Protein AF-A0A9Q3E9G9-F1 (afdb_monomer_lite)

Organism: NCBI:txid1389203

Sequence (154 aa):
MDWHIHKHHWWQRSQIHVSTMEKYSPTFGTKLSFSTAYHLQTDGLAERMINTLVDMVRRLCAYGLELKDCDGFTHDWGVFLLELELAYKTSIHASTNQTPAILEKGWNPKLTQDSLRKDLVEIHPTAASFKGMLDKAKKHAVRCMEDSFSYAKE

Secondary structure (DSSP, 8-state):
--TTSTTTTS----HHHHHHHHHHGGGGTPPP-PPPTT-HHHHHHHHHHHHHHHHHHHHHHHHHHH-B-TT--B--HHHHHHHHHHHHHHSPPTTTSS-HHHHHHSSPPPPHHHHS-TT-----HHHHHHHHHHHHHHHHHHHHHHHHHHHTT-

Radius of gyration: 20.49 Å; chains: 1; bounding box: 44×40×59 Å

Foldseek 3Di:
DDPPPPPLPPPPDDPVNVVVCVVCCVVVVHDDDDDDSPCCPVCVVVVVVVVVLVLLLVLVLVVLVVDQDPVRDRDDSVVCVVVSVLCQQQDQDPVPSHGVCCVPPVDRDQDVVNVPDPPDDCPDPVVVVVVVVVVVVVVSSVVSVVVVVVVVVD

Structure (mmCIF, N/CA/C/O backbone):
data_AF-A0A9Q3E9G9-F1
#
_entry.id   AF-A0A9Q3E9G9-F1
#
loop_
_atom_site.group_PDB
_atom_site.id
_atom_site.type_symbol
_atom_site.label_atom_id
_atom_site.label_alt_id
_atom_site.label_comp_id
_atom_site.label_asym_id
_atom_site.label_entity_id
_atom_site.label_seq_id
_atom_site.pdbx_PDB_ins_code
_atom_site.Cartn_x
_atom_site.Cartn_y
_atom_site.Cartn_z
_atom_site.occupancy
_atom_site.B_iso_or_equiv
_atom_site.auth_seq_id
_atom_site.auth_comp_id
_atom_site.auth_asym_id
_atom_site.auth_atom_id
_atom_site.pdbx_PDB_model_num
ATOM 1 N N . MET A 1 1 ? 12.851 -19.052 18.070 1.00 33.97 1 MET A N 1
ATOM 2 C CA . MET A 1 1 ? 12.809 -17.663 18.573 1.00 33.97 1 MET A CA 1
ATOM 3 C C . MET A 1 1 ? 11.450 -17.108 18.206 1.00 33.97 1 MET A C 1
ATOM 5 O O . MET A 1 1 ? 11.203 -16.829 17.040 1.00 33.97 1 MET A O 1
ATOM 9 N N . ASP A 1 2 ? 10.551 -17.125 19.186 1.00 27.50 2 ASP A N 1
ATOM 10 C CA . ASP A 1 2 ? 9.117 -16.875 19.043 1.00 27.50 2 ASP A CA 1
ATOM 11 C C . ASP A 1 2 ? 8.808 -15.432 18.639 1.00 27.50 2 ASP A C 1
ATOM 13 O O . ASP A 1 2 ? 8.954 -14.497 19.424 1.00 27.50 2 ASP A O 1
ATOM 17 N N . TRP A 1 3 ? 8.303 -15.267 17.418 1.00 36.16 3 TRP A N 1
ATOM 18 C CA . TRP A 1 3 ? 7.786 -14.003 16.882 1.00 36.16 3 TRP A CA 1
ATOM 19 C C . TRP A 1 3 ? 6.385 -13.635 17.407 1.00 36.16 3 TRP A C 1
ATOM 21 O O . TRP A 1 3 ? 5.832 -12.599 17.035 1.00 36.16 3 TRP A O 1
ATOM 31 N N . HIS A 1 4 ? 5.798 -14.453 18.285 1.00 35.09 4 HIS A N 1
ATOM 32 C CA . HIS A 1 4 ? 4.409 -14.300 18.724 1.00 35.09 4 HIS A CA 1
ATOM 33 C C . HIS A 1 4 ? 4.208 -13.393 19.950 1.00 35.09 4 HIS A C 1
ATOM 35 O O . HIS A 1 4 ? 3.094 -12.930 20.170 1.00 35.09 4 HIS A O 1
ATOM 41 N N . ILE A 1 5 ? 5.254 -13.057 20.715 1.00 37.66 5 ILE A N 1
ATOM 42 C CA . ILE A 1 5 ? 5.087 -12.358 22.009 1.00 37.66 5 ILE A CA 1
ATOM 43 C C . ILE A 1 5 ? 5.142 -10.818 21.882 1.00 37.66 5 ILE A C 1
ATOM 45 O O . ILE A 1 5 ? 4.582 -10.100 22.709 1.00 37.66 5 ILE A O 1
ATOM 49 N N . HIS A 1 6 ? 5.718 -10.263 20.810 1.00 33.16 6 HIS A N 1
ATOM 50 C CA . HIS A 1 6 ? 5.989 -8.816 20.726 1.00 33.16 6 HIS A CA 1
ATOM 51 C C . HIS A 1 6 ? 4.875 -7.927 20.142 1.00 33.16 6 HIS A C 1
ATOM 53 O O . HIS A 1 6 ? 5.042 -6.707 20.104 1.00 33.16 6 HIS A O 1
ATOM 59 N N . LYS A 1 7 ? 3.723 -8.470 19.723 1.00 40.66 7 LYS A N 1
ATOM 60 C CA . LYS A 1 7 ? 2.627 -7.649 19.158 1.00 40.66 7 LYS A CA 1
ATOM 61 C C . LYS A 1 7 ? 1.709 -6.997 20.204 1.00 40.66 7 LYS A C 1
ATOM 63 O O . LYS A 1 7 ? 0.963 -6.086 19.859 1.00 40.66 7 LYS A O 1
ATOM 68 N N . HIS A 1 8 ? 1.784 -7.398 21.474 1.00 36.88 8 HIS A N 1
ATOM 69 C CA . HIS A 1 8 ? 0.797 -7.003 22.491 1.00 36.88 8 HIS A CA 1
ATOM 70 C C . HIS A 1 8 ? 0.943 -5.576 23.051 1.00 36.88 8 HIS A C 1
ATOM 72 O O . HIS A 1 8 ? 0.022 -5.096 23.704 1.00 36.88 8 HIS A O 1
ATOM 78 N N . HIS A 1 9 ? 2.045 -4.870 22.779 1.00 34.00 9 HIS A N 1
ATOM 79 C CA . HIS A 1 9 ? 2.316 -3.555 23.383 1.00 34.00 9 HIS A CA 1
ATOM 80 C C . HIS A 1 9 ? 2.103 -2.345 22.457 1.00 34.00 9 HIS A C 1
ATOM 82 O O . HIS A 1 9 ? 2.147 -1.210 22.923 1.00 34.00 9 HIS A O 1
ATOM 88 N N . TRP A 1 10 ? 1.857 -2.560 21.162 1.00 37.66 10 TRP A N 1
ATOM 89 C CA . TRP A 1 10 ? 1.850 -1.481 20.160 1.00 37.66 10 TRP A CA 1
ATOM 90 C C . TRP A 1 10 ? 0.485 -0.800 19.967 1.00 37.66 10 TRP A C 1
ATOM 92 O O . TRP A 1 10 ? 0.402 0.208 19.272 1.00 37.66 10 TRP A O 1
ATOM 102 N N . TRP A 1 11 ? -0.574 -1.309 20.606 1.00 47.41 11 TRP A N 1
ATOM 103 C CA . TRP A 1 11 ? -1.961 -0.886 20.356 1.00 47.41 11 TRP A CA 1
ATOM 104 C C . TRP A 1 11 ? -2.657 -0.203 21.541 1.00 47.41 11 TRP A C 1
ATOM 106 O O . TRP A 1 11 ? -3.839 0.128 21.452 1.00 47.41 11 TRP A O 1
ATOM 116 N N . GLN A 1 12 ? -1.960 0.059 22.652 1.00 51.81 12 GLN A N 1
ATOM 117 C CA . GLN A 1 12 ? -2.538 0.881 23.719 1.00 51.81 12 GLN A CA 1
ATOM 118 C C . GLN A 1 12 ? -2.465 2.361 23.334 1.00 51.81 12 GLN A C 1
ATOM 120 O O . GLN A 1 12 ? -1.448 3.036 23.486 1.00 51.81 12 GLN A O 1
ATOM 125 N N . ARG A 1 13 ? -3.584 2.862 22.804 1.00 63.31 13 ARG A N 1
ATOM 126 C CA . ARG A 1 13 ? -3.796 4.275 22.482 1.00 63.31 13 ARG A CA 1
ATOM 127 C C . ARG A 1 13 ? -3.597 5.108 23.759 1.00 63.31 13 ARG A C 1
ATOM 129 O O . ARG A 1 13 ? -4.214 4.830 24.784 1.00 63.31 13 ARG A O 1
ATOM 136 N N . SER A 1 14 ? -2.727 6.118 23.708 1.00 71.06 14 SER A N 1
ATOM 137 C CA . SER A 1 14 ? -2.477 7.006 24.853 1.00 71.06 14 SER A CA 1
ATOM 138 C C . SER A 1 14 ? -3.774 7.677 25.325 1.00 71.06 14 SER A C 1
ATOM 140 O O . SER A 1 14 ? -4.551 8.168 24.505 1.00 71.06 14 SER A O 1
ATOM 142 N N . GLN A 1 15 ? -3.978 7.768 26.644 1.00 67.81 15 GLN A N 1
ATOM 143 C CA . GLN A 1 15 ? -5.124 8.460 27.263 1.00 67.81 15 GLN A CA 1
ATOM 144 C C . GLN A 1 15 ? -5.231 9.934 26.819 1.00 67.81 15 GLN A C 1
ATOM 146 O O . GLN A 1 15 ? -6.320 10.499 26.704 1.00 67.81 15 GLN A O 1
ATOM 151 N N . ILE A 1 16 ? -4.096 10.551 26.474 1.00 73.12 16 ILE A N 1
ATOM 152 C CA . ILE A 1 16 ? -4.036 11.920 25.941 1.00 73.12 16 ILE A CA 1
ATOM 153 C C . ILE A 1 16 ? -4.633 11.983 24.526 1.00 73.12 16 ILE A C 1
ATOM 155 O O . ILE A 1 16 ? -5.354 12.916 24.177 1.00 73.12 16 ILE A O 1
ATOM 159 N N . HIS A 1 17 ? -4.370 10.969 23.705 1.00 74.50 17 HIS A N 1
ATOM 160 C CA . HIS A 1 17 ? -4.884 10.903 22.341 1.00 74.50 17 HIS A CA 1
ATOM 161 C C . HIS A 1 17 ? -6.398 10.634 22.321 1.00 74.50 17 HIS A C 1
ATOM 163 O O . HIS A 1 17 ? -7.121 11.247 21.539 1.00 74.50 17 HIS A O 1
ATOM 169 N N . VAL A 1 18 ? -6.885 9.772 23.220 1.00 77.50 18 VAL A N 1
ATOM 170 C CA . VAL A 1 18 ? -8.319 9.470 23.387 1.00 77.50 18 VAL A CA 1
ATOM 171 C C . VAL A 1 18 ? -9.104 10.717 23.803 1.00 77.50 18 VAL A C 1
ATOM 173 O O . VAL A 1 18 ? -10.046 11.096 23.110 1.00 77.50 18 VAL A O 1
ATOM 176 N N . SER A 1 19 ? -8.663 11.411 24.857 1.00 77.94 19 SER A N 1
ATOM 177 C CA . SER A 1 19 ? -9.342 12.621 25.354 1.00 77.94 19 SER A CA 1
ATOM 178 C C . SER A 1 19 ? -9.353 13.768 24.336 1.00 77.94 19 SER A C 1
ATOM 180 O O . SER A 1 19 ? -10.333 14.505 24.221 1.00 77.94 19 SER A O 1
ATOM 182 N N . THR A 1 20 ? -8.292 13.893 23.535 1.00 82.44 20 THR A N 1
ATOM 183 C CA . THR A 1 20 ? -8.248 14.852 22.425 1.00 82.44 20 THR A CA 1
ATOM 184 C C . THR A 1 20 ? -9.283 14.496 21.354 1.00 82.44 20 THR A C 1
ATOM 186 O O . THR A 1 20 ? -10.050 15.361 20.933 1.00 82.44 20 THR A O 1
ATOM 189 N N . MET A 1 21 ? -9.365 13.231 20.932 1.00 83.00 21 MET A N 1
ATOM 190 C CA . MET A 1 21 ? -10.338 12.811 19.916 1.00 83.00 21 MET A CA 1
ATOM 191 C C . MET A 1 21 ? -11.788 12.991 20.376 1.00 83.00 21 MET A C 1
ATOM 193 O O . MET A 1 21 ? -12.598 13.494 19.601 1.00 83.00 21 MET A O 1
ATOM 197 N N . GLU A 1 22 ? -12.113 12.663 21.627 1.00 84.94 22 GLU A N 1
ATOM 198 C CA . GLU A 1 22 ? -13.458 12.871 22.189 1.00 84.94 22 GLU A CA 1
ATOM 199 C C . GLU A 1 22 ? -13.868 14.346 22.193 1.00 84.94 22 GLU A C 1
ATOM 201 O O . GLU A 1 22 ? -15.015 14.674 21.890 1.00 84.94 22 GLU A O 1
ATOM 206 N N . LYS A 1 23 ? -12.921 15.247 22.475 1.00 86.12 23 LYS A N 1
ATOM 207 C CA . LYS A 1 23 ? -13.172 16.690 22.487 1.00 86.12 23 LYS A CA 1
ATOM 208 C C . LYS A 1 23 ? -13.499 17.248 21.098 1.00 86.12 23 LYS A C 1
ATOM 210 O O . LYS A 1 23 ? -14.350 18.127 20.986 1.00 86.12 23 LYS A O 1
ATOM 215 N N . TYR A 1 24 ? -12.823 16.771 20.051 1.00 85.81 24 TYR A N 1
ATOM 216 C CA . TYR A 1 24 ? -12.939 17.349 18.704 1.00 85.81 24 TYR A CA 1
ATOM 217 C C . TYR A 1 24 ? -13.896 16.592 17.770 1.00 85.81 24 TYR A C 1
ATOM 219 O O . TYR A 1 24 ? -14.494 17.222 16.900 1.00 85.81 24 TYR A O 1
ATOM 227 N N . SER A 1 25 ? -14.112 15.285 17.946 1.00 85.44 25 SER A N 1
ATOM 228 C CA . SER A 1 25 ? -15.013 14.474 17.099 1.00 85.44 25 SER A CA 1
ATOM 229 C C . SER A 1 25 ? -16.410 15.101 16.891 1.00 85.44 25 SER A C 1
ATOM 231 O O . 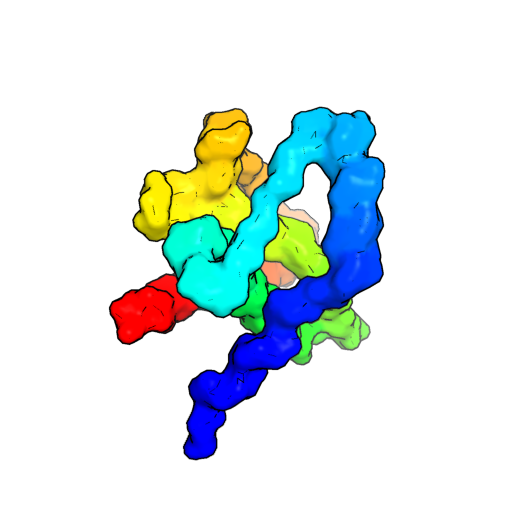SER A 1 25 ? -16.863 15.169 15.746 1.00 85.44 25 SER A O 1
ATOM 233 N N . PRO A 1 26 ? -17.077 15.668 17.922 1.00 87.44 26 PRO A N 1
ATOM 234 C CA . PRO A 1 26 ? -18.387 16.300 17.746 1.00 87.44 26 PRO A CA 1
ATOM 235 C C . PRO A 1 26 ? -18.363 17.539 16.842 1.00 87.44 26 PRO A C 1
ATOM 237 O O . PRO A 1 26 ? -19.343 17.801 16.152 1.00 87.44 26 PRO A O 1
ATOM 240 N N . THR A 1 27 ? -17.250 18.285 16.801 1.00 90.06 27 THR A N 1
ATOM 241 C CA . THR A 1 27 ? -17.135 19.488 15.948 1.00 90.06 27 THR A CA 1
ATOM 242 C C . THR A 1 27 ? -17.102 19.154 14.459 1.00 90.06 27 THR A C 1
ATOM 244 O O . THR A 1 27 ? -17.565 19.947 13.646 1.00 90.06 27 THR A O 1
ATOM 247 N N . PHE A 1 28 ? -16.629 17.957 14.106 1.00 87.38 28 PHE A N 1
ATOM 248 C CA . PHE A 1 28 ? -16.631 17.446 12.735 1.00 87.38 28 PHE A CA 1
ATOM 249 C C . PHE A 1 28 ? -17.871 16.595 12.416 1.00 87.38 28 PHE A C 1
ATOM 251 O O . PHE A 1 28 ? -17.964 16.039 11.324 1.00 87.38 28 PHE A O 1
ATOM 258 N N . GLY A 1 29 ? -18.819 16.467 13.354 1.00 87.38 29 GLY A N 1
ATOM 259 C CA . GLY A 1 29 ? -20.018 15.642 13.184 1.00 87.38 29 GLY A CA 1
ATOM 260 C C . GLY A 1 29 ? -19.737 14.136 13.117 1.00 87.38 29 GLY A C 1
ATOM 261 O O . GLY A 1 29 ? -20.586 13.374 12.658 1.00 87.38 29 GLY A O 1
ATOM 262 N N . THR A 1 30 ? -18.559 13.685 13.556 1.00 86.56 30 THR A N 1
ATOM 263 C CA . THR A 1 30 ? -18.175 12.271 13.531 1.00 86.56 30 THR A CA 1
ATOM 264 C C . THR A 1 30 ? -18.478 11.609 14.874 1.00 86.56 30 THR A C 1
ATOM 266 O O . THR A 1 30 ? -18.259 12.186 15.942 1.00 86.56 30 THR A O 1
ATOM 269 N N . LYS A 1 31 ? -18.987 10.371 14.836 1.00 83.50 31 LYS A N 1
ATOM 270 C CA . LYS A 1 31 ? -19.201 9.548 16.032 1.00 83.50 31 LYS A CA 1
ATOM 271 C C . LYS A 1 31 ? -17.977 8.669 16.266 1.00 83.50 31 LYS A C 1
ATOM 273 O O . LYS A 1 31 ? -17.657 7.821 15.438 1.00 83.50 31 LYS A O 1
ATOM 278 N N . LEU A 1 32 ? -17.320 8.858 17.403 1.00 79.94 32 LEU A N 1
ATOM 279 C CA . LEU A 1 32 ? -16.146 8.081 17.775 1.00 79.94 32 LEU A CA 1
ATOM 280 C C . LEU A 1 32 ? -16.558 6.662 18.194 1.00 79.94 32 LEU A C 1
ATOM 282 O O . LEU A 1 32 ? -17.459 6.480 19.014 1.00 79.94 32 LEU A O 1
ATOM 286 N N . SER A 1 33 ? -15.905 5.654 17.620 1.00 76.75 33 SER A N 1
ATOM 287 C CA . SER A 1 33 ? -16.070 4.249 17.989 1.00 76.75 33 SER A CA 1
ATOM 288 C C . SER A 1 33 ? -14.684 3.649 18.174 1.00 76.75 33 SER A C 1
ATOM 290 O O . SER A 1 33 ? -13.915 3.544 17.221 1.00 76.75 33 SER A O 1
ATOM 292 N N . PHE A 1 34 ? -14.334 3.329 19.418 1.00 72.50 34 PHE A N 1
ATOM 293 C CA . PHE A 1 34 ? -13.060 2.694 19.730 1.00 72.50 34 PHE A CA 1
ATOM 294 C C . PHE A 1 34 ? -13.191 1.177 19.619 1.00 72.50 34 PHE A C 1
ATOM 296 O O . PHE A 1 34 ? -14.121 0.589 20.175 1.00 72.50 34 PHE A O 1
ATOM 303 N N . SER A 1 35 ? -12.235 0.542 18.940 1.00 66.12 35 SER A N 1
ATOM 304 C CA . SER A 1 35 ? -12.034 -0.897 19.057 1.00 66.12 35 SER A CA 1
ATOM 305 C C . SER A 1 35 ? -11.573 -1.216 20.484 1.00 66.12 35 SER A C 1
ATOM 307 O O . SER A 1 35 ? -10.755 -0.509 21.077 1.00 66.12 35 SER A O 1
ATOM 309 N N . THR A 1 36 ? -12.156 -2.250 21.087 1.00 62.53 36 THR A N 1
ATOM 310 C CA . THR A 1 36 ? -11.689 -2.766 22.377 1.00 62.53 36 THR A CA 1
ATOM 311 C C . THR A 1 36 ? -10.524 -3.721 22.130 1.00 62.53 36 THR A C 1
ATOM 313 O O . THR A 1 36 ? -10.493 -4.415 21.116 1.00 62.53 36 THR A O 1
ATOM 316 N N . ALA A 1 37 ? -9.572 -3.787 23.067 1.00 59.59 37 ALA A N 1
ATOM 317 C CA . ALA A 1 37 ? -8.315 -4.541 22.932 1.00 59.59 37 ALA A CA 1
ATOM 318 C C . ALA A 1 37 ? -8.474 -6.057 22.660 1.00 59.59 37 ALA A C 1
ATOM 320 O O . ALA A 1 37 ? -7.484 -6.738 22.412 1.00 59.59 37 ALA A O 1
ATOM 321 N N . TYR A 1 38 ? -9.703 -6.583 22.699 1.00 53.22 38 TYR A N 1
ATOM 322 C CA . TYR A 1 38 ? -10.024 -7.995 22.494 1.00 53.22 38 TYR A CA 1
ATOM 323 C C . TYR A 1 38 ? -11.098 -8.243 21.416 1.00 53.22 38 TYR A C 1
ATOM 325 O O . TYR A 1 38 ? -11.578 -9.366 21.293 1.00 53.22 38 TYR A O 1
ATOM 333 N N . HIS A 1 39 ? -11.473 -7.240 20.609 1.00 56.00 39 HIS A N 1
ATOM 334 C CA . HIS A 1 39 ? -12.418 -7.418 19.495 1.00 56.00 39 HIS A CA 1
ATOM 335 C C . HIS A 1 39 ? -11.725 -7.354 18.126 1.00 56.00 39 HIS A C 1
ATOM 337 O O . HIS A 1 39 ? -11.862 -6.389 17.376 1.00 56.00 39 HIS A O 1
ATOM 343 N N . LEU A 1 40 ? -11.064 -8.457 17.760 1.00 53.25 40 LEU A N 1
ATOM 344 C CA . LEU A 1 40 ? -10.481 -8.692 16.424 1.00 53.25 40 LEU A CA 1
ATOM 345 C C . LEU A 1 40 ? -11.506 -8.574 15.279 1.00 53.25 40 LEU A C 1
ATOM 347 O O . LEU A 1 40 ? -11.151 -8.352 14.125 1.00 53.25 40 LEU A O 1
ATOM 351 N N . GLN A 1 41 ? -12.795 -8.738 15.577 1.00 55.84 41 GLN A N 1
ATOM 352 C CA . GLN A 1 41 ? -13.843 -8.796 14.560 1.00 55.84 41 GLN A CA 1
ATOM 353 C C . GLN A 1 41 ? -14.234 -7.421 13.999 1.00 55.84 41 GLN A C 1
ATOM 355 O O . GLN A 1 41 ? -14.680 -7.350 12.856 1.00 55.84 41 GLN A O 1
ATOM 360 N N . THR A 1 42 ? -14.049 -6.338 14.763 1.00 56.81 42 THR A N 1
ATOM 361 C CA . THR A 1 42 ? -14.410 -4.979 14.317 1.00 56.81 42 THR A CA 1
ATOM 362 C C . THR A 1 42 ? -13.286 -4.328 13.510 1.00 56.81 42 THR A C 1
ATOM 364 O O . THR A 1 42 ? -13.564 -3.626 12.544 1.00 56.81 42 THR A O 1
ATOM 367 N N . ASP A 1 43 ? -12.027 -4.589 13.872 1.00 65.19 43 ASP A N 1
ATOM 368 C CA . ASP A 1 43 ? -10.852 -3.968 13.240 1.00 65.19 43 ASP A CA 1
ATOM 369 C C . ASP A 1 43 ? -10.179 -4.878 12.194 1.00 65.19 43 ASP A C 1
ATOM 371 O O . ASP A 1 43 ? -9.341 -4.432 11.422 1.00 65.19 43 ASP A O 1
ATOM 375 N N . GLY A 1 44 ? -10.568 -6.154 12.085 1.00 75.94 44 GLY A N 1
ATOM 376 C CA . GLY A 1 44 ? -9.845 -7.143 11.274 1.00 75.94 44 GLY A CA 1
ATOM 377 C C . GLY A 1 44 ? -9.707 -6.809 9.779 1.00 75.94 44 GLY A C 1
ATOM 378 O O . GLY A 1 44 ? -8.718 -7.190 9.153 1.00 75.94 44 GLY A O 1
ATOM 379 N N . LEU A 1 45 ? -10.660 -6.082 9.182 1.00 75.25 45 LEU A N 1
ATOM 380 C CA . LEU A 1 45 ? -10.526 -5.606 7.796 1.00 75.25 45 LEU A CA 1
ATOM 381 C C . LEU A 1 45 ? -9.494 -4.480 7.675 1.00 75.25 45 LEU A C 1
ATOM 383 O O . LEU A 1 45 ? -8.671 -4.505 6.758 1.00 75.25 45 LEU A O 1
ATOM 387 N N . ALA A 1 46 ? -9.518 -3.524 8.604 1.00 79.69 46 ALA A N 1
ATOM 388 C CA . ALA A 1 46 ? -8.548 -2.440 8.645 1.00 79.69 46 ALA A CA 1
ATOM 389 C C . ALA A 1 46 ? -7.152 -2.971 9.001 1.00 79.69 46 ALA A C 1
ATOM 391 O O . ALA A 1 46 ? -6.186 -2.604 8.343 1.00 79.69 46 ALA A O 1
ATOM 392 N N . GLU A 1 47 ? -7.037 -3.910 9.940 1.00 82.88 47 GLU A N 1
ATOM 393 C CA . GLU A 1 47 ? -5.780 -4.583 10.281 1.00 82.88 47 GLU A CA 1
ATOM 394 C C . GLU A 1 47 ? -5.170 -5.317 9.080 1.00 82.88 47 GLU A C 1
ATOM 396 O O . GLU A 1 47 ? -3.973 -5.185 8.819 1.00 82.88 47 GLU A O 1
ATOM 401 N N . ARG A 1 48 ? -5.975 -6.068 8.312 1.00 82.69 48 ARG A N 1
ATOM 402 C CA . ARG A 1 48 ? -5.508 -6.721 7.075 1.00 82.69 48 ARG A CA 1
ATOM 403 C C . ARG A 1 48 ? -5.026 -5.694 6.057 1.00 82.69 48 ARG A C 1
ATOM 405 O O . ARG A 1 48 ? -3.931 -5.851 5.527 1.00 82.69 48 ARG A O 1
ATOM 412 N N . MET A 1 49 ? -5.806 -4.637 5.835 1.00 83.88 49 MET A N 1
ATOM 413 C CA . MET A 1 49 ? -5.437 -3.551 4.927 1.00 83.88 49 MET A CA 1
ATOM 414 C C . MET A 1 49 ? -4.124 -2.876 5.344 1.00 83.88 49 MET A C 1
ATOM 416 O O . MET A 1 49 ? -3.230 -2.698 4.518 1.00 83.88 49 MET A O 1
ATOM 420 N N . ILE A 1 50 ? -3.983 -2.527 6.624 1.00 85.31 50 ILE A N 1
ATOM 421 C CA . ILE A 1 50 ? -2.771 -1.911 7.173 1.00 85.31 50 ILE A CA 1
ATOM 422 C C . ILE A 1 50 ? -1.582 -2.854 6.986 1.00 85.31 50 ILE A C 1
ATOM 424 O O . ILE A 1 50 ? -0.533 -2.415 6.526 1.00 85.31 50 ILE A O 1
ATOM 428 N N . ASN A 1 51 ? -1.735 -4.148 7.274 1.00 85.25 51 ASN A N 1
ATOM 429 C CA . ASN A 1 51 ? -0.658 -5.119 7.078 1.00 85.25 51 ASN A CA 1
ATOM 430 C C . ASN A 1 51 ? -0.204 -5.196 5.613 1.00 85.25 51 ASN A C 1
ATOM 432 O O . ASN A 1 51 ? 1.002 -5.175 5.369 1.00 85.25 51 ASN A O 1
ATOM 436 N N . THR A 1 52 ? -1.133 -5.224 4.651 1.00 85.12 52 THR A N 1
ATOM 437 C CA . THR A 1 52 ? -0.802 -5.185 3.216 1.00 85.12 52 THR A CA 1
ATOM 438 C C . THR A 1 52 ? -0.026 -3.919 2.858 1.00 85.12 52 THR A C 1
ATOM 440 O O . THR A 1 52 ? 1.030 -4.009 2.236 1.00 85.12 52 THR A O 1
ATOM 443 N N . LEU A 1 53 ? -0.493 -2.744 3.291 1.00 86.25 53 LEU A N 1
ATOM 444 C CA . LEU A 1 53 ? 0.184 -1.475 3.005 1.00 86.25 53 LEU A CA 1
ATOM 445 C C . LEU A 1 53 ? 1.591 -1.428 3.606 1.00 86.25 53 LEU A C 1
ATOM 447 O O . LEU A 1 53 ? 2.535 -1.007 2.939 1.00 86.25 53 LEU A O 1
ATOM 451 N N . VAL A 1 54 ? 1.757 -1.895 4.844 1.00 86.50 54 VAL A N 1
ATOM 452 C CA . VAL A 1 54 ? 3.074 -1.93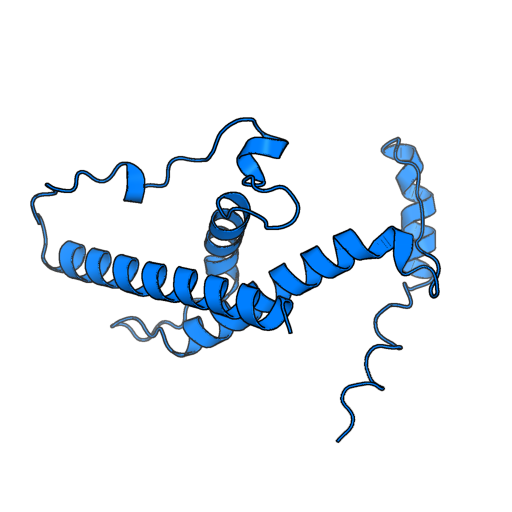5 5.486 1.00 86.50 54 VAL A CA 1
ATOM 453 C C . VAL A 1 54 ? 4.002 -2.920 4.762 1.00 86.50 54 VAL A C 1
ATOM 455 O O . VAL A 1 54 ? 5.184 -2.617 4.606 1.00 86.50 54 VAL A O 1
ATOM 458 N N . ASP A 1 55 ? 3.508 -4.069 4.288 1.00 86.19 55 ASP A N 1
ATOM 459 C CA . ASP A 1 55 ? 4.311 -5.003 3.484 1.00 86.19 55 ASP A CA 1
ATOM 460 C C . ASP A 1 55 ? 4.766 -4.373 2.157 1.00 86.19 55 ASP A C 1
ATOM 462 O O . ASP A 1 55 ? 5.949 -4.430 1.819 1.00 86.19 55 ASP A O 1
ATOM 466 N N . MET A 1 56 ? 3.866 -3.680 1.452 1.00 84.81 56 MET A N 1
ATOM 467 C CA . MET A 1 56 ? 4.204 -2.956 0.221 1.00 84.81 56 MET A CA 1
ATOM 468 C C . MET A 1 56 ? 5.290 -1.898 0.465 1.00 84.81 56 MET A C 1
ATOM 470 O O . MET A 1 56 ? 6.259 -1.830 -0.292 1.00 84.81 56 MET A O 1
ATOM 474 N N . VAL A 1 57 ? 5.176 -1.116 1.547 1.00 84.19 57 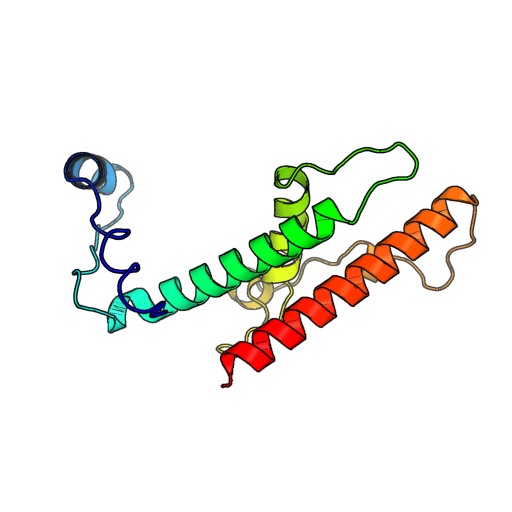VAL A N 1
ATOM 475 C CA . VAL A 1 57 ? 6.189 -0.111 1.915 1.00 84.19 57 VAL A CA 1
ATOM 476 C C . VAL A 1 57 ? 7.522 -0.783 2.237 1.00 84.19 57 VAL A C 1
ATOM 478 O O . VAL A 1 57 ? 8.557 -0.329 1.761 1.00 84.19 57 VAL A O 1
ATOM 481 N N . ARG A 1 58 ? 7.530 -1.889 2.994 1.00 83.56 58 ARG A N 1
ATOM 482 C CA . ARG A 1 58 ? 8.773 -2.619 3.310 1.00 83.56 58 ARG A CA 1
ATOM 483 C C . ARG A 1 58 ? 9.490 -3.099 2.053 1.00 83.56 58 ARG A C 1
ATOM 485 O O . ARG A 1 58 ? 10.706 -2.941 1.963 1.00 83.56 58 ARG A O 1
ATOM 492 N N . ARG A 1 59 ? 8.750 -3.650 1.089 1.00 80.50 59 ARG A N 1
ATOM 493 C CA . ARG A 1 59 ? 9.310 -4.129 -0.183 1.00 80.50 59 ARG A CA 1
ATOM 494 C C . ARG A 1 59 ? 9.856 -2.983 -1.029 1.00 80.50 59 ARG A C 1
ATOM 496 O O . ARG A 1 59 ? 10.957 -3.103 -1.554 1.00 80.50 59 ARG A O 1
ATOM 503 N N . LEU A 1 60 ? 9.148 -1.855 -1.099 1.00 74.81 60 LEU A N 1
ATOM 504 C CA . LEU A 1 60 ? 9.648 -0.666 -1.796 1.00 74.81 60 LEU A CA 1
ATOM 505 C C . LEU A 1 60 ? 10.884 -0.069 -1.126 1.00 74.81 60 LEU A C 1
ATOM 507 O O . LEU A 1 60 ? 11.832 0.273 -1.821 1.00 74.81 60 LEU A O 1
ATOM 511 N N . CYS A 1 61 ? 10.920 0.012 0.204 1.00 75.38 61 CYS A N 1
ATOM 512 C CA . CYS A 1 61 ? 12.102 0.481 0.924 1.00 75.38 61 CYS A CA 1
ATOM 513 C C . CYS A 1 61 ? 13.307 -0.449 0.710 1.00 75.38 61 CYS A C 1
ATOM 515 O O . CYS A 1 61 ? 14.425 0.033 0.549 1.00 75.38 61 CYS A O 1
ATOM 517 N N . ALA A 1 62 ? 13.091 -1.769 0.671 1.00 74.50 62 ALA A N 1
ATOM 518 C CA . ALA A 1 62 ? 14.139 -2.730 0.331 1.00 74.50 62 ALA A CA 1
ATOM 519 C C . ALA A 1 62 ? 14.637 -2.541 -1.114 1.00 74.50 62 ALA A C 1
ATOM 521 O O . ALA A 1 62 ? 15.840 -2.555 -1.352 1.00 74.50 62 ALA A O 1
ATOM 522 N N . TYR A 1 63 ? 13.729 -2.289 -2.059 1.00 68.12 63 TYR A N 1
ATOM 523 C CA . TYR A 1 63 ? 14.067 -2.050 -3.462 1.00 68.12 63 TYR A CA 1
ATOM 524 C C . TYR A 1 63 ? 14.785 -0.708 -3.689 1.00 68.12 63 TYR A C 1
ATOM 526 O O . TYR A 1 63 ? 15.756 -0.645 -4.437 1.00 68.12 63 TYR A O 1
ATOM 534 N N . GLY A 1 64 ? 14.372 0.360 -3.000 1.00 64.38 64 GLY A N 1
ATOM 535 C CA . GLY A 1 64 ? 15.008 1.681 -3.071 1.00 64.38 64 GLY A CA 1
ATOM 536 C C . GLY A 1 64 ? 16.454 1.702 -2.557 1.00 64.38 64 GLY A C 1
ATOM 537 O O . GLY A 1 64 ? 17.241 2.539 -2.989 1.00 64.38 64 GLY A O 1
ATOM 538 N N . LEU A 1 65 ? 16.836 0.754 -1.691 1.00 58.56 65 LEU A N 1
ATOM 539 C CA . LEU A 1 65 ? 18.232 0.547 -1.277 1.00 58.56 65 LEU A CA 1
ATOM 540 C C . LEU A 1 65 ? 19.099 -0.065 -2.393 1.00 58.56 65 LEU A C 1
ATOM 542 O O . LEU A 1 65 ? 20.310 0.164 -2.420 1.00 58.56 65 LEU A O 1
ATOM 546 N N . GLU A 1 66 ? 18.496 -0.829 -3.307 1.00 57.09 66 GLU A N 1
ATOM 547 C CA . GLU A 1 66 ? 19.170 -1.450 -4.455 1.00 57.09 6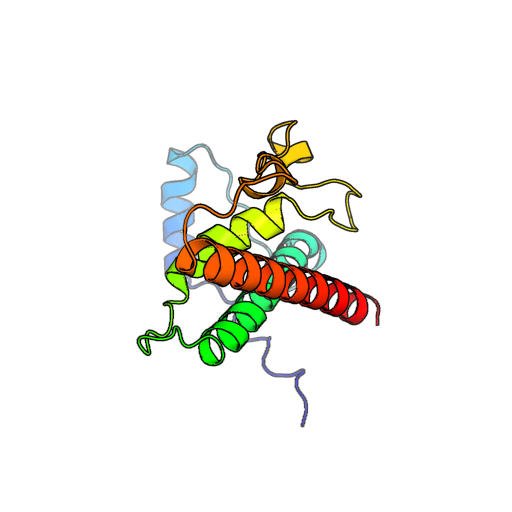6 GLU A CA 1
ATOM 548 C C . GLU A 1 66 ? 19.156 -0.553 -5.703 1.00 57.09 66 GLU A C 1
ATOM 550 O O . GLU A 1 66 ? 20.037 -0.661 -6.561 1.00 57.09 66 GLU A O 1
ATOM 555 N N . LEU A 1 67 ? 18.188 0.362 -5.799 1.00 54.59 67 LEU A N 1
ATOM 556 C CA . LEU A 1 67 ? 18.011 1.267 -6.930 1.00 54.59 67 LEU A CA 1
ATOM 557 C C . LEU A 1 67 ? 18.842 2.542 -6.747 1.00 54.59 67 LEU A C 1
ATOM 559 O O . LEU A 1 67 ? 18.341 3.605 -6.384 1.00 54.59 67 LEU A O 1
ATOM 563 N N . LYS A 1 68 ? 20.148 2.418 -6.993 1.00 55.44 68 LYS A N 1
ATOM 564 C CA . LYS A 1 68 ? 21.019 3.577 -7.201 1.00 55.44 68 LYS A CA 1
ATOM 565 C C . LYS A 1 68 ? 20.879 4.037 -8.644 1.00 55.44 68 LYS A C 1
ATOM 567 O O . LYS A 1 68 ? 21.192 3.275 -9.560 1.00 55.44 68 LYS A O 1
ATOM 572 N N . ASP A 1 69 ? 20.457 5.279 -8.844 1.00 54.75 69 ASP A N 1
ATOM 573 C CA . ASP A 1 69 ? 20.586 5.916 -10.153 1.00 54.75 69 ASP A CA 1
ATOM 574 C C . ASP A 1 69 ? 22.061 5.997 -10.571 1.00 54.75 69 ASP A C 1
ATOM 576 O O . ASP A 1 69 ? 22.972 5.904 -9.742 1.00 54.75 69 ASP A O 1
ATOM 580 N N . CYS A 1 70 ? 22.303 6.227 -11.863 1.00 52.03 70 CYS A N 1
ATOM 581 C CA . CYS A 1 70 ? 23.633 6.456 -12.446 1.00 52.03 70 CYS A CA 1
ATOM 582 C C . CYS A 1 70 ? 24.443 7.540 -11.702 1.00 52.03 70 CYS A C 1
ATOM 584 O O . CYS A 1 70 ? 25.671 7.507 -11.731 1.00 52.03 70 CYS A O 1
ATOM 586 N N . ASP A 1 71 ? 23.746 8.446 -11.006 1.00 54.47 71 ASP A N 1
ATOM 587 C CA . ASP A 1 71 ? 24.297 9.579 -10.259 1.00 54.47 71 ASP A CA 1
ATOM 588 C C . ASP A 1 71 ? 24.435 9.308 -8.743 1.00 54.47 71 ASP A C 1
ATOM 590 O O . ASP A 1 71 ? 24.830 10.190 -7.981 1.00 54.47 71 ASP A O 1
ATOM 594 N N . GLY A 1 72 ? 24.125 8.091 -8.276 1.00 54.59 72 GLY A N 1
ATOM 595 C CA . GLY A 1 72 ? 24.315 7.668 -6.883 1.00 54.59 72 GLY A CA 1
ATOM 596 C C . GLY A 1 72 ? 23.252 8.152 -5.890 1.00 54.59 72 GLY A C 1
ATOM 597 O O . GLY A 1 72 ? 23.447 7.990 -4.684 1.00 54.59 72 GLY A O 1
ATOM 598 N N . PHE A 1 73 ? 22.136 8.716 -6.360 1.00 51.59 73 PHE A N 1
ATOM 599 C CA . PHE A 1 73 ? 21.025 9.114 -5.496 1.00 51.59 73 PHE A CA 1
ATOM 600 C C . PHE A 1 73 ? 20.215 7.895 -5.039 1.00 51.59 73 PHE A C 1
ATOM 602 O O . PHE A 1 73 ? 19.654 7.156 -5.846 1.00 51.59 73 PHE A O 1
ATOM 609 N N . THR A 1 74 ? 20.145 7.704 -3.722 1.00 55.19 74 THR A N 1
ATOM 610 C CA . THR A 1 74 ? 19.147 6.843 -3.084 1.00 55.19 74 THR A CA 1
ATOM 611 C C . THR A 1 74 ? 17.844 7.630 -3.029 1.00 55.19 74 THR A C 1
ATOM 613 O O . THR A 1 74 ? 17.782 8.672 -2.374 1.00 55.19 74 THR A O 1
ATOM 616 N N . HIS A 1 75 ? 16.813 7.168 -3.726 1.00 58.75 75 HIS A N 1
ATOM 617 C CA . HIS A 1 75 ? 15.506 7.812 -3.678 1.00 58.75 75 HIS A CA 1
ATOM 618 C C . HIS A 1 75 ? 14.910 7.717 -2.266 1.00 58.75 75 HIS A C 1
ATOM 620 O O . HIS A 1 75 ? 14.865 6.641 -1.667 1.00 58.75 75 HIS A O 1
ATOM 626 N N . ASP A 1 76 ? 14.454 8.854 -1.736 1.00 67.06 76 ASP A N 1
ATOM 627 C CA . ASP A 1 76 ? 13.778 8.924 -0.441 1.00 67.06 76 ASP A CA 1
ATOM 628 C C . ASP A 1 76 ? 12.434 8.177 -0.504 1.00 67.06 76 ASP A C 1
ATOM 630 O O . ASP A 1 76 ? 11.690 8.278 -1.484 1.00 67.06 76 ASP A O 1
ATOM 634 N N . TRP A 1 77 ? 12.094 7.442 0.556 1.00 71.81 77 TRP A N 1
ATOM 635 C CA . TRP A 1 77 ? 10.867 6.639 0.643 1.00 71.81 77 TRP A CA 1
ATOM 636 C C . TRP A 1 77 ? 9.604 7.488 0.441 1.00 71.81 77 TRP A C 1
ATOM 638 O O . TRP A 1 77 ? 8.602 6.990 -0.073 1.00 71.81 77 TRP A O 1
ATOM 648 N N . GLY A 1 78 ? 9.665 8.781 0.784 1.00 73.88 78 GLY A N 1
ATOM 649 C CA . GLY A 1 78 ? 8.585 9.742 0.560 1.00 73.88 78 GLY A CA 1
ATOM 650 C C . GLY A 1 78 ? 8.199 9.913 -0.915 1.00 73.88 78 GLY A C 1
ATOM 651 O O . GLY A 1 78 ? 7.022 10.118 -1.209 1.00 73.88 78 GLY A O 1
ATOM 652 N N . VAL A 1 79 ? 9.146 9.765 -1.849 1.00 72.50 79 VAL A N 1
ATOM 653 C CA . VAL A 1 79 ? 8.876 9.849 -3.298 1.00 72.50 79 VAL A CA 1
ATOM 654 C C . VAL A 1 79 ? 8.099 8.618 -3.776 1.00 72.50 79 VAL A C 1
ATOM 656 O O . VAL A 1 79 ? 7.170 8.735 -4.574 1.00 72.50 79 VAL A O 1
ATOM 659 N N . PHE A 1 80 ? 8.406 7.446 -3.218 1.00 74.56 80 PHE A N 1
ATOM 660 C CA . PHE A 1 80 ? 7.748 6.187 -3.568 1.00 74.56 80 PHE A CA 1
ATOM 661 C C . PHE A 1 80 ? 6.342 6.033 -2.980 1.00 74.56 80 PH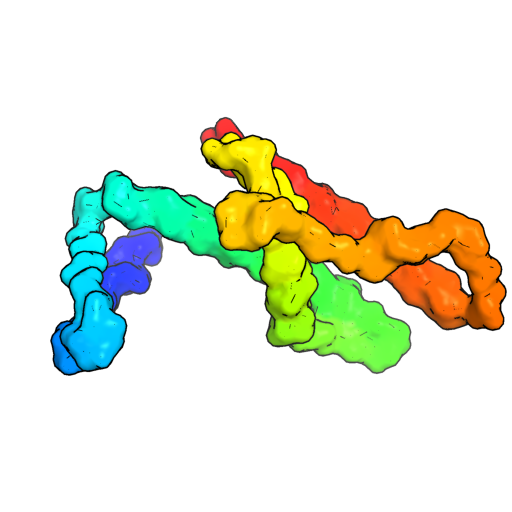E A C 1
ATOM 663 O O . PHE A 1 80 ? 5.577 5.193 -3.455 1.00 74.56 80 PHE A O 1
ATOM 670 N N . LEU A 1 81 ? 5.957 6.838 -1.982 1.00 81.62 81 LEU A N 1
ATOM 671 C CA . LEU A 1 81 ? 4.609 6.779 -1.405 1.00 81.62 81 LEU A CA 1
ATOM 672 C C . LEU A 1 81 ? 3.516 7.028 -2.447 1.00 81.62 81 LEU A C 1
ATOM 674 O O . LEU A 1 81 ? 2.502 6.333 -2.441 1.00 81.62 81 LEU A O 1
ATOM 678 N N . LEU A 1 82 ? 3.729 7.986 -3.353 1.00 81.12 82 LEU A N 1
ATOM 679 C CA . LEU A 1 82 ? 2.757 8.306 -4.398 1.00 81.12 82 LEU A CA 1
ATOM 680 C C . LEU A 1 82 ? 2.602 7.145 -5.392 1.00 81.12 82 LEU A C 1
ATOM 682 O O . LEU A 1 82 ? 1.489 6.814 -5.802 1.00 81.12 82 LEU A O 1
ATOM 686 N N . GLU A 1 83 ? 3.712 6.500 -5.754 1.00 77.56 83 GLU A N 1
ATOM 687 C CA . GLU A 1 83 ? 3.705 5.329 -6.635 1.00 77.56 83 GLU A CA 1
ATOM 688 C C . GLU A 1 83 ? 3.027 4.129 -5.969 1.00 77.56 83 GLU A C 1
ATOM 690 O O . GLU A 1 83 ? 2.213 3.450 -6.597 1.00 77.56 83 GLU A O 1
ATOM 695 N N . LEU A 1 84 ? 3.303 3.903 -4.681 1.00 83.00 84 LEU A N 1
ATOM 696 C CA . LEU A 1 84 ? 2.671 2.851 -3.889 1.00 83.00 84 LEU A CA 1
ATOM 697 C C . LEU A 1 84 ? 1.162 3.054 -3.781 1.00 83.00 84 LEU A C 1
ATOM 699 O O . LEU A 1 84 ? 0.400 2.108 -3.975 1.00 83.00 84 LEU A O 1
ATOM 703 N N . GLU A 1 85 ? 0.725 4.277 -3.480 1.00 86.56 85 GLU A N 1
ATOM 704 C CA . GLU A 1 85 ? -0.692 4.620 -3.369 1.00 86.56 85 GLU A CA 1
ATOM 705 C C . GLU A 1 85 ? -1.424 4.340 -4.686 1.00 86.56 85 GLU A C 1
ATOM 707 O O . GLU A 1 85 ? -2.514 3.761 -4.699 1.00 86.56 85 GLU A O 1
ATOM 712 N N . LEU A 1 86 ? -0.805 4.716 -5.804 1.00 84.06 86 LEU A N 1
ATOM 713 C CA . LEU A 1 86 ? -1.349 4.485 -7.133 1.00 84.06 86 LEU A CA 1
ATOM 714 C C . LEU A 1 86 ? -1.398 2.992 -7.479 1.00 84.06 86 LEU A C 1
ATOM 716 O O . LEU A 1 86 ? -2.420 2.513 -7.980 1.00 84.06 86 LEU A O 1
ATOM 720 N N . ALA A 1 87 ? -0.335 2.246 -7.170 1.00 83.94 87 ALA A N 1
ATOM 721 C CA . ALA A 1 87 ? -0.281 0.800 -7.364 1.00 83.94 87 ALA A CA 1
ATOM 722 C C . ALA A 1 87 ? -1.359 0.085 -6.538 1.00 83.94 87 ALA A C 1
ATOM 724 O O . ALA A 1 87 ? -2.090 -0.748 -7.067 1.00 83.94 87 ALA A O 1
ATOM 725 N N . TYR A 1 88 ? -1.524 0.463 -5.270 1.00 86.88 88 TYR A N 1
ATOM 726 C CA . TYR A 1 88 ? -2.559 -0.087 -4.399 1.00 86.88 88 TYR A CA 1
ATOM 727 C C . TYR A 1 88 ? -3.966 0.193 -4.949 1.00 86.88 88 TYR A C 1
ATOM 729 O O . TYR A 1 88 ? -4.754 -0.732 -5.144 1.00 86.88 88 TYR A O 1
ATOM 737 N N . LYS A 1 89 ? -4.265 1.450 -5.304 1.00 86.00 89 LYS A N 1
ATOM 738 C CA . LYS A 1 89 ? -5.591 1.867 -5.801 1.00 86.00 89 LYS A CA 1
ATOM 739 C C . LYS A 1 89 ? -5.999 1.225 -7.125 1.00 86.00 89 LYS A C 1
ATOM 741 O O . LYS A 1 89 ? -7.196 1.120 -7.399 1.00 86.00 89 LYS A O 1
ATOM 746 N N . THR A 1 90 ? -5.026 0.839 -7.944 1.00 85.25 90 THR A N 1
ATOM 747 C CA . THR A 1 90 ? -5.237 0.207 -9.255 1.00 85.25 90 THR A CA 1
ATOM 748 C C . THR A 1 90 ? -5.108 -1.317 -9.218 1.00 85.25 90 THR A C 1
ATOM 750 O O . THR A 1 90 ? -5.433 -1.972 -10.208 1.00 85.25 90 THR A O 1
ATOM 753 N N . SER A 1 91 ? -4.696 -1.899 -8.087 1.00 84.25 91 SER A N 1
ATOM 754 C CA . SER A 1 91 ? -4.616 -3.349 -7.904 1.00 84.25 91 SER A CA 1
ATOM 755 C C . SER A 1 91 ? -5.988 -3.961 -7.615 1.00 84.25 91 SER A C 1
ATOM 757 O O . SER A 1 91 ? -6.830 -3.354 -6.954 1.00 84.25 91 SER A O 1
ATOM 759 N N . ILE A 1 92 ? -6.239 -5.169 -8.123 1.00 84.44 92 ILE A N 1
ATOM 760 C CA . ILE A 1 92 ? -7.472 -5.909 -7.833 1.00 84.44 92 ILE A CA 1
ATOM 761 C C . ILE A 1 92 ? -7.325 -6.554 -6.457 1.00 84.44 92 ILE A C 1
ATOM 763 O O . ILE A 1 92 ? -6.382 -7.307 -6.218 1.00 84.44 92 ILE A O 1
ATOM 767 N N . HIS A 1 93 ? -8.269 -6.292 -5.557 1.00 83.69 93 HIS A N 1
ATOM 768 C CA . HIS A 1 93 ? -8.242 -6.883 -4.222 1.00 83.69 93 HIS A CA 1
ATOM 769 C C . HIS A 1 93 ? -9.002 -8.207 -4.187 1.00 83.69 93 HIS A C 1
ATOM 771 O O . HIS A 1 93 ? -10.134 -8.294 -4.658 1.00 83.69 93 HIS A O 1
ATOM 777 N N . ALA A 1 94 ? -8.424 -9.225 -3.547 1.00 79.00 94 ALA A N 1
ATOM 778 C CA . ALA A 1 94 ? -9.034 -10.554 -3.443 1.00 79.00 94 ALA A CA 1
ATOM 779 C C . ALA A 1 94 ? -10.382 -10.565 -2.694 1.00 79.00 94 ALA A C 1
ATOM 781 O O . ALA A 1 94 ? -11.219 -11.427 -2.940 1.00 79.00 94 ALA A O 1
ATOM 782 N N . SER A 1 95 ? -10.608 -9.614 -1.782 1.00 79.88 95 SER A N 1
ATOM 783 C CA . SER A 1 95 ? -11.853 -9.517 -1.010 1.00 79.88 95 SER A CA 1
ATOM 784 C C . SER A 1 95 ? -13.030 -8.969 -1.815 1.00 79.88 95 SER A C 1
ATOM 786 O O . SER A 1 95 ? -14.173 -9.316 -1.529 1.00 79.88 95 SER A O 1
ATOM 788 N N . THR A 1 96 ? -12.771 -8.113 -2.803 1.00 81.75 96 THR A N 1
ATOM 789 C CA . THR A 1 96 ? -13.809 -7.406 -3.568 1.00 81.75 96 THR A CA 1
ATOM 790 C C . THR A 1 96 ? -13.806 -7.758 -5.054 1.00 81.75 96 THR A C 1
ATOM 792 O O . THR A 1 96 ? -14.742 -7.393 -5.759 1.00 81.75 96 THR A O 1
ATOM 795 N N . ASN A 1 97 ? -12.772 -8.454 -5.543 1.00 84.56 97 ASN A N 1
ATOM 796 C CA . ASN A 1 97 ? -12.510 -8.728 -6.961 1.00 84.56 97 ASN A CA 1
ATOM 797 C C . ASN A 1 97 ? -12.548 -7.477 -7.856 1.00 84.56 97 ASN A C 1
ATOM 799 O O . ASN A 1 97 ? -12.731 -7.574 -9.069 1.00 84.56 97 ASN A O 1
ATOM 803 N N . GLN A 1 98 ? -12.362 -6.296 -7.267 1.00 85.44 98 GLN A N 1
ATOM 804 C CA . GLN A 1 98 ? -12.330 -5.014 -7.961 1.00 85.44 98 GLN A CA 1
ATOM 805 C C . GLN A 1 98 ? -11.195 -4.151 -7.420 1.00 85.44 98 GLN A C 1
ATOM 807 O O . GLN A 1 98 ? -10.657 -4.404 -6.339 1.00 85.44 98 GLN A O 1
ATOM 812 N N . THR A 1 99 ? -10.823 -3.132 -8.189 1.00 87.38 99 THR A N 1
ATOM 813 C CA . THR A 1 99 ? -9.844 -2.142 -7.749 1.00 87.38 99 THR A CA 1
ATOM 814 C C . THR A 1 99 ? -10.500 -1.145 -6.791 1.00 87.38 99 THR A C 1
ATOM 816 O O . THR A 1 99 ? -11.654 -0.753 -7.012 1.00 87.38 99 THR A O 1
ATOM 819 N N . PRO A 1 100 ? -9.795 -0.680 -5.745 1.00 87.25 100 PRO A N 1
ATOM 820 C CA . PRO A 1 100 ? -10.320 0.348 -4.849 1.00 87.25 100 PRO A CA 1
ATOM 821 C C . PRO A 1 100 ? -10.786 1.606 -5.585 1.00 87.25 100 PRO A C 1
ATOM 823 O O . PRO A 1 100 ? -11.832 2.156 -5.257 1.00 87.25 100 PRO A O 1
ATOM 826 N N . ALA A 1 101 ? -10.074 2.031 -6.634 1.00 87.00 101 ALA A N 1
ATOM 827 C CA . ALA A 1 101 ? -10.465 3.207 -7.409 1.00 87.00 101 ALA A CA 1
ATOM 828 C C . ALA A 1 101 ? -11.809 3.035 -8.148 1.00 87.00 101 ALA A C 1
ATOM 830 O O . ALA A 1 101 ? -12.577 3.996 -8.233 1.00 87.00 101 ALA A O 1
ATOM 831 N N . ILE A 1 102 ? -12.148 1.825 -8.615 1.00 88.25 102 ILE A N 1
ATOM 832 C CA . ILE A 1 102 ? -13.480 1.544 -9.176 1.00 88.25 102 ILE A CA 1
ATOM 833 C C . ILE A 1 102 ? -14.548 1.616 -8.082 1.00 88.25 102 ILE A C 1
ATOM 835 O O . ILE A 1 102 ? -15.593 2.221 -8.303 1.00 88.25 102 ILE A O 1
ATOM 839 N N . LEU A 1 103 ? -14.286 1.054 -6.902 1.00 87.31 103 LEU A N 1
ATOM 840 C CA . LEU A 1 103 ? -15.259 1.034 -5.805 1.00 87.31 103 LEU A CA 1
ATOM 841 C C . LEU A 1 103 ? -15.512 2.424 -5.205 1.00 87.31 103 LEU A C 1
ATOM 843 O O . LEU A 1 103 ? -16.645 2.744 -4.859 1.00 87.31 103 LEU A O 1
ATOM 847 N N . GLU A 1 104 ? -14.473 3.253 -5.091 1.00 86.62 104 GLU A N 1
ATOM 848 C CA . GLU A 1 104 ? -14.570 4.595 -4.505 1.00 86.62 104 GLU A CA 1
ATOM 849 C C . GLU A 1 104 ? -15.059 5.648 -5.503 1.00 86.62 104 GLU A C 1
ATOM 851 O O . GLU A 1 104 ? -15.843 6.527 -5.147 1.00 86.62 104 GLU A O 1
ATOM 856 N N . LYS A 1 105 ? -14.551 5.609 -6.742 1.00 86.44 105 LYS A N 1
ATOM 857 C CA . LYS A 1 105 ? -14.722 6.695 -7.724 1.00 86.44 105 LYS A CA 1
ATOM 858 C C . LYS A 1 105 ? -15.445 6.265 -8.997 1.00 86.44 105 LYS A C 1
ATOM 860 O O . LYS A 1 105 ? -15.837 7.131 -9.775 1.00 86.44 105 LYS A O 1
ATOM 865 N N . GLY A 1 106 ? -15.606 4.965 -9.240 1.00 87.81 106 GLY A N 1
ATOM 866 C CA . GLY A 1 106 ? -16.224 4.428 -10.456 1.00 87.81 106 GLY A CA 1
ATOM 867 C C . GLY A 1 106 ? -15.307 4.384 -11.684 1.00 87.81 106 GLY A C 1
ATOM 868 O O . GLY A 1 106 ? -15.760 4.002 -12.760 1.00 87.81 106 GLY A O 1
ATOM 869 N N . TRP A 1 107 ? -14.029 4.761 -11.567 1.00 83.75 107 TRP A N 1
ATOM 870 C CA . TRP A 1 107 ? -13.068 4.724 -12.675 1.00 83.75 107 TRP A CA 1
ATOM 871 C C . TRP A 1 107 ? -11.635 4.518 -12.177 1.00 83.75 107 TRP A C 1
ATOM 873 O O . TRP A 1 107 ? -11.264 4.981 -11.100 1.00 83.75 107 TRP A O 1
ATOM 883 N N . ASN A 1 108 ? -10.812 3.852 -12.992 1.00 82.12 108 ASN A N 1
ATOM 884 C CA . ASN A 1 108 ? -9.381 3.709 -12.730 1.00 82.12 108 ASN A CA 1
ATOM 885 C C . ASN A 1 108 ? -8.591 4.840 -13.400 1.00 82.12 108 ASN A C 1
ATOM 887 O O . ASN A 1 108 ? -8.822 5.118 -14.584 1.00 82.12 108 ASN A O 1
ATOM 891 N N . PRO A 1 109 ? -7.636 5.469 -12.690 1.00 76.25 109 PRO A N 1
ATOM 892 C CA . PRO A 1 109 ? -6.738 6.435 -13.299 1.00 76.25 109 PRO A CA 1
ATOM 893 C C . PRO A 1 109 ? -5.933 5.779 -14.417 1.00 76.25 109 PRO A C 1
ATOM 895 O O . PRO A 1 109 ? -5.299 4.748 -14.212 1.00 76.25 109 PRO A O 1
ATOM 898 N N . LYS A 1 110 ? -5.973 6.382 -15.610 1.00 72.12 110 LYS A N 1
ATOM 899 C CA . LYS A 1 110 ? -5.137 5.953 -16.733 1.00 72.12 110 LYS A CA 1
ATOM 900 C C . LYS A 1 110 ? -3.693 6.293 -16.401 1.00 72.12 110 LYS A C 1
ATOM 902 O O . LYS A 1 110 ? -3.366 7.471 -16.244 1.00 72.12 110 LYS A O 1
ATOM 907 N N . LEU A 1 111 ? -2.842 5.281 -16.291 1.00 67.75 111 LEU A N 1
ATOM 908 C CA . LEU A 1 111 ? -1.424 5.508 -16.066 1.00 67.75 111 LEU A CA 1
ATOM 909 C C . LEU A 1 111 ? -0.803 6.050 -17.355 1.00 67.75 111 LEU A C 1
ATOM 911 O O . LEU A 1 111 ? -1.247 5.724 -18.460 1.00 67.75 111 LEU A O 1
ATOM 915 N N . THR A 1 112 ? 0.244 6.868 -17.232 1.00 56.78 112 THR A N 1
ATOM 916 C CA . THR A 1 112 ? 1.013 7.354 -18.390 1.00 56.78 112 THR A CA 1
ATOM 917 C C . THR A 1 112 ? 1.431 6.186 -19.276 1.00 56.78 112 THR A C 1
ATOM 919 O O . THR A 1 112 ? 1.235 6.245 -20.483 1.00 56.78 112 THR A O 1
ATOM 922 N N . GLN A 1 113 ? 1.851 5.072 -18.676 1.00 59.47 113 GLN A N 1
ATOM 923 C CA . GLN A 1 113 ? 2.183 3.821 -19.363 1.00 59.47 113 GLN A CA 1
ATOM 924 C C . GLN A 1 113 ? 1.041 3.214 -20.195 1.00 59.47 113 GLN A C 1
ATOM 926 O O . GLN A 1 113 ? 1.317 2.602 -21.221 1.00 59.47 113 GLN A O 1
ATOM 931 N N . ASP A 1 114 ? -0.221 3.397 -19.799 1.00 60.44 114 ASP A N 1
ATOM 932 C CA . ASP A 1 114 ? -1.380 2.891 -20.550 1.00 60.44 114 ASP A CA 1
ATOM 933 C C . ASP A 1 114 ? -1.703 3.776 -21.764 1.00 60.44 114 ASP A C 1
ATOM 935 O O . ASP A 1 114 ? -2.358 3.340 -22.709 1.00 60.44 114 ASP A O 1
ATOM 939 N N . SER A 1 115 ? -1.247 5.034 -21.731 1.00 56.62 115 SER A N 1
ATOM 940 C CA . SER A 1 115 ? -1.430 6.028 -22.798 1.00 56.62 115 SER A CA 1
ATOM 941 C C . SER A 1 115 ? -0.197 6.186 -23.694 1.00 56.62 115 SER A C 1
ATOM 943 O O . SER A 1 115 ? -0.293 6.780 -24.771 1.00 56.62 115 SER A O 1
ATOM 945 N N . LEU A 1 116 ? 0.959 5.657 -23.279 1.00 60.22 116 LEU A N 1
ATOM 946 C CA . LEU A 1 116 ? 2.158 5.583 -24.106 1.00 60.22 116 LEU A CA 1
ATOM 947 C C . LEU A 1 116 ? 1.871 4.651 -25.291 1.00 60.22 116 LEU A C 1
ATOM 949 O O . LEU A 1 116 ? 1.627 3.455 -25.124 1.00 60.22 116 LEU A O 1
ATOM 953 N N . ARG A 1 117 ? 1.891 5.201 -26.514 1.00 58.31 117 ARG A N 1
ATOM 954 C CA . ARG A 1 117 ? 1.822 4.385 -27.734 1.00 58.31 117 ARG A CA 1
ATOM 955 C C . ARG A 1 117 ? 2.949 3.353 -27.687 1.00 58.31 117 ARG A C 1
ATOM 957 O O . ARG A 1 117 ? 4.091 3.699 -27.408 1.00 58.31 117 ARG A O 1
ATOM 964 N N . LYS A 1 118 ? 2.649 2.094 -28.013 1.00 60.38 118 LYS A N 1
ATOM 965 C CA . LYS A 1 118 ? 3.681 1.052 -28.175 1.00 60.38 118 LYS A CA 1
ATOM 966 C C . LYS A 1 118 ? 4.732 1.464 -29.219 1.00 60.38 118 LYS A C 1
ATOM 968 O O . LYS A 1 118 ? 5.899 1.116 -29.079 1.00 60.38 118 LYS A O 1
ATOM 973 N N . ASP A 1 119 ? 4.312 2.310 -30.158 1.00 61.44 119 ASP A N 1
ATOM 974 C CA . ASP A 1 119 ? 5.078 2.815 -31.296 1.00 61.44 119 ASP A CA 1
ATOM 975 C C . ASP A 1 119 ? 5.724 4.185 -31.009 1.00 61.44 119 ASP A C 1
ATOM 977 O O . ASP A 1 119 ? 5.705 5.096 -31.839 1.00 61.44 119 ASP A O 1
ATOM 981 N N . LEU A 1 120 ? 6.239 4.387 -29.795 1.00 59.72 120 LEU A N 1
ATOM 982 C CA . LEU A 1 120 ? 7.017 5.586 -29.479 1.00 59.72 120 LEU A CA 1
ATOM 983 C C . LEU A 1 120 ? 8.353 5.528 -30.219 1.00 59.72 120 LEU A C 1
ATOM 985 O O . LEU A 1 120 ? 9.177 4.656 -29.952 1.00 59.72 120 LEU A O 1
ATOM 989 N N . VAL A 1 121 ? 8.566 6.480 -31.128 1.00 61.31 121 VAL A N 1
ATOM 990 C CA . VAL A 1 121 ? 9.875 6.729 -31.738 1.00 61.31 121 VAL A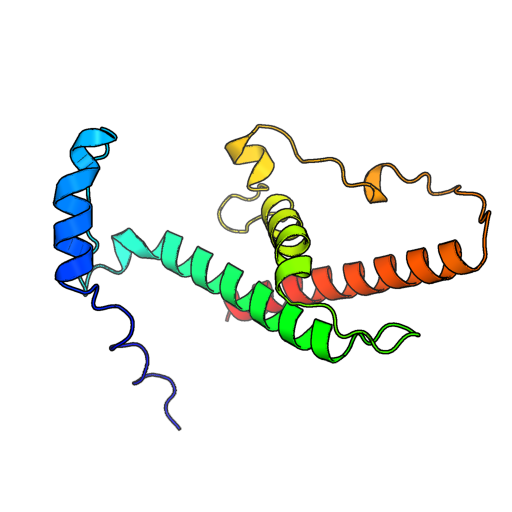 CA 1
ATOM 991 C C . VAL A 1 121 ? 10.835 7.119 -30.617 1.00 61.31 121 VAL A C 1
ATOM 993 O O . VAL A 1 121 ? 10.570 8.065 -29.876 1.00 61.31 121 VAL A O 1
ATOM 996 N N . GLU A 1 122 ? 11.929 6.378 -30.458 1.00 58.91 122 GLU A N 1
ATOM 997 C CA . GLU A 1 122 ? 12.978 6.703 -29.492 1.00 58.91 122 GLU A CA 1
ATOM 998 C C . GLU A 1 122 ? 13.688 7.987 -29.933 1.00 58.91 122 GLU A C 1
ATOM 1000 O O . GLU A 1 122 ? 14.564 7.976 -30.791 1.00 58.91 122 GLU A O 1
ATOM 1005 N N . ILE A 1 123 ? 13.269 9.123 -29.371 1.00 67.44 123 ILE A N 1
ATOM 1006 C CA . ILE A 1 123 ? 13.818 10.441 -29.731 1.00 67.44 123 ILE A CA 1
ATOM 1007 C C . ILE A 1 123 ? 15.198 10.653 -29.084 1.00 67.44 123 ILE A C 1
ATOM 1009 O O . ILE A 1 123 ? 16.012 11.418 -29.594 1.00 67.44 123 ILE A O 1
ATOM 1013 N N . HIS A 1 124 ? 15.475 9.991 -27.951 1.00 65.94 124 HIS A N 1
ATOM 1014 C CA . HIS A 1 124 ? 16.701 10.207 -27.184 1.00 65.94 124 HIS A CA 1
ATOM 1015 C C . HIS A 1 124 ? 17.167 8.939 -26.440 1.00 65.94 124 HIS A C 1
ATOM 1017 O O . HIS A 1 124 ? 16.341 8.284 -25.796 1.00 65.94 124 HIS A O 1
ATOM 1023 N N . PRO A 1 125 ? 18.478 8.617 -26.430 1.00 70.88 125 PRO A N 1
ATOM 1024 C CA . PRO A 1 125 ? 19.014 7.415 -25.777 1.00 70.88 125 PRO A CA 1
ATOM 1025 C C . PRO A 1 125 ? 18.721 7.351 -24.266 1.00 70.88 125 PRO A C 1
ATOM 1027 O O . PRO A 1 125 ? 18.450 6.279 -23.728 1.00 70.88 125 PRO A O 1
ATOM 1030 N N . THR A 1 126 ? 18.677 8.494 -23.573 1.00 70.06 126 THR A N 1
ATOM 1031 C CA . THR A 1 126 ? 18.282 8.551 -22.149 1.00 70.06 126 THR A CA 1
ATOM 1032 C C . THR A 1 126 ? 16.820 8.152 -21.930 1.00 70.06 126 THR A C 1
ATOM 1034 O O . THR A 1 126 ? 16.509 7.490 -20.944 1.00 70.06 126 THR A O 1
ATOM 1037 N N . ALA A 1 127 ? 15.920 8.499 -22.858 1.00 64.00 127 ALA A N 1
ATOM 1038 C CA . ALA A 1 127 ? 14.507 8.136 -22.755 1.00 64.00 127 ALA A CA 1
ATOM 1039 C C . ALA A 1 127 ? 14.299 6.622 -22.935 1.00 64.00 127 ALA A C 1
ATOM 1041 O O . ALA A 1 127 ? 13.453 6.036 -22.260 1.00 64.00 127 ALA A O 1
ATOM 1042 N N . ALA A 1 128 ? 15.112 5.977 -23.781 1.00 65.94 128 ALA A N 1
ATOM 1043 C CA . ALA A 1 128 ? 15.120 4.523 -23.939 1.00 65.94 128 ALA A CA 1
ATOM 1044 C C . ALA A 1 128 ? 15.594 3.810 -22.657 1.00 65.94 128 ALA A C 1
ATOM 1046 O O . ALA A 1 128 ? 14.946 2.869 -22.193 1.00 65.94 128 ALA A O 1
ATOM 1047 N N . SER A 1 129 ? 16.668 4.309 -22.029 1.00 71.06 129 SER A N 1
ATOM 1048 C CA . SER A 1 129 ? 17.156 3.791 -20.739 1.00 71.06 129 SER A CA 1
ATOM 1049 C C . SER A 1 129 ? 16.102 3.928 -19.632 1.00 71.06 129 SER A C 1
ATOM 1051 O O . SER A 1 129 ? 15.797 2.960 -18.931 1.00 71.06 129 SER A O 1
ATOM 1053 N N . PHE A 1 130 ? 15.463 5.099 -19.535 1.00 70.62 130 PHE A N 1
ATOM 1054 C CA . PHE A 1 130 ? 14.419 5.373 -18.546 1.00 70.62 130 PHE A CA 1
ATOM 1055 C C . PHE A 1 130 ? 13.165 4.509 -18.752 1.00 70.62 130 PHE A C 1
ATOM 1057 O O . PHE A 1 130 ? 12.620 3.972 -17.789 1.00 70.62 130 PHE A O 1
ATOM 1064 N N . LYS A 1 131 ? 12.739 4.285 -20.004 1.00 70.69 131 LYS A N 1
ATOM 1065 C CA . LYS A 1 131 ? 11.654 3.341 -20.327 1.00 70.69 131 LYS A CA 1
ATOM 1066 C C . LYS A 1 131 ? 11.992 1.926 -19.853 1.00 70.69 131 LYS A C 1
ATOM 1068 O O . LYS A 1 131 ? 11.178 1.291 -19.187 1.00 70.69 131 LYS A O 1
ATOM 1073 N N . GLY A 1 132 ? 13.206 1.454 -20.143 1.00 71.31 132 GLY A N 1
ATOM 1074 C CA . GLY A 1 132 ? 13.674 0.145 -19.687 1.00 71.31 132 GLY A CA 1
ATOM 1075 C C . GLY A 1 132 ? 13.731 0.029 -18.161 1.00 71.31 132 GLY A C 1
ATOM 1076 O O . GLY A 1 132 ? 13.421 -1.030 -17.612 1.00 71.31 132 GLY A O 1
ATOM 1077 N N . MET A 1 133 ? 14.085 1.113 -17.469 1.00 70.69 133 MET A N 1
ATOM 1078 C CA . MET A 1 133 ? 14.063 1.189 -16.009 1.00 70.69 133 MET A CA 1
ATOM 1079 C C . MET A 1 133 ? 12.636 1.087 -15.458 1.00 70.69 133 MET A C 1
ATOM 1081 O O . MET A 1 133 ? 12.378 0.242 -14.601 1.00 70.69 133 MET A O 1
ATOM 1085 N N . LEU A 1 134 ? 11.694 1.865 -15.999 1.00 70.25 134 LEU A N 1
ATOM 1086 C CA . LEU A 1 134 ? 10.283 1.818 -15.603 1.00 70.25 134 LEU A CA 1
ATOM 1087 C C . LEU A 1 134 ? 9.652 0.441 -15.847 1.00 70.25 134 LEU A C 1
ATOM 1089 O O . LEU A 1 134 ? 8.917 -0.060 -14.995 1.00 70.25 134 LEU A O 1
ATOM 1093 N N . ASP A 1 135 ? 9.968 -0.206 -16.970 1.00 75.56 135 ASP A N 1
ATOM 1094 C CA . ASP A 1 135 ? 9.471 -1.551 -17.278 1.00 75.56 135 ASP A CA 1
ATOM 1095 C C . ASP A 1 135 ? 10.012 -2.602 -16.295 1.00 75.56 135 ASP A C 1
ATOM 1097 O O . ASP A 1 135 ? 9.288 -3.524 -15.901 1.00 75.56 135 ASP A O 1
ATOM 1101 N N . LYS A 1 136 ? 11.276 -2.473 -15.868 1.00 75.88 136 LYS A N 1
ATOM 1102 C CA . LYS A 1 136 ? 11.876 -3.347 -14.846 1.00 75.88 136 LYS A CA 1
ATOM 1103 C C . LYS A 1 136 ? 11.251 -3.117 -13.471 1.00 75.88 136 LYS A C 1
ATOM 1105 O O . LYS A 1 136 ? 10.862 -4.095 -12.832 1.00 75.88 136 LYS A O 1
ATOM 1110 N N . ALA A 1 137 ? 11.100 -1.860 -13.057 1.00 69.44 137 ALA A N 1
ATOM 1111 C CA . ALA A 1 137 ? 10.473 -1.496 -11.789 1.00 69.44 137 ALA A CA 1
ATOM 1112 C C . ALA A 1 137 ? 9.024 -2.002 -11.719 1.00 69.44 137 ALA A C 1
ATOM 1114 O O . ALA A 1 137 ? 8.625 -2.616 -10.732 1.00 69.44 137 ALA A O 1
ATOM 1115 N N . LYS A 1 138 ? 8.260 -1.866 -12.812 1.00 70.38 138 LYS A N 1
ATOM 1116 C CA . LYS A 1 138 ? 6.893 -2.395 -12.904 1.00 70.38 138 LYS A CA 1
ATOM 1117 C C . LYS A 1 138 ? 6.846 -3.912 -12.749 1.00 70.38 138 LYS A C 1
ATOM 1119 O O . LYS A 1 138 ? 6.045 -4.421 -11.970 1.00 70.38 138 LYS A O 1
ATOM 1124 N N . LYS A 1 139 ? 7.691 -4.645 -13.483 1.00 77.00 139 LYS A N 1
ATOM 1125 C CA . LYS A 1 139 ? 7.757 -6.114 -13.375 1.00 77.00 139 LYS A CA 1
ATOM 1126 C C . LYS A 1 139 ? 8.108 -6.549 -11.956 1.00 77.00 139 LYS A C 1
ATOM 1128 O O . LYS A 1 139 ? 7.541 -7.521 -11.465 1.00 77.00 139 LYS A O 1
ATOM 1133 N N . HIS A 1 140 ? 9.009 -5.820 -11.303 1.00 74.69 140 HIS A N 1
ATOM 1134 C CA . HIS A 1 140 ? 9.366 -6.078 -9.916 1.00 74.69 140 HIS A CA 1
ATOM 1135 C C . HIS A 1 140 ? 8.184 -5.820 -8.972 1.00 74.69 140 HIS A C 1
ATOM 1137 O O . HIS A 1 140 ? 7.844 -6.696 -8.186 1.00 74.69 140 HIS A O 1
ATOM 1143 N N . ALA A 1 141 ? 7.487 -4.690 -9.116 1.00 69.50 141 ALA A N 1
ATOM 1144 C CA . ALA A 1 141 ? 6.319 -4.355 -8.302 1.00 69.50 141 ALA A CA 1
ATOM 1145 C C . ALA A 1 141 ? 5.174 -5.375 -8.448 1.00 69.50 141 ALA A C 1
ATOM 1147 O O . ALA A 1 141 ? 4.583 -5.777 -7.448 1.00 69.50 141 ALA A O 1
ATOM 1148 N N . VAL A 1 142 ? 4.891 -5.837 -9.674 1.00 75.31 142 VAL A N 1
ATOM 1149 C CA . VAL A 1 142 ? 3.884 -6.886 -9.925 1.00 75.31 142 VAL A CA 1
ATOM 1150 C C . VAL A 1 142 ? 4.283 -8.192 -9.246 1.00 75.31 142 VAL A C 1
ATOM 1152 O O . VAL A 1 142 ? 3.472 -8.776 -8.533 1.00 75.31 142 VAL A O 1
ATOM 1155 N N . ARG A 1 143 ? 5.545 -8.610 -9.388 1.00 77.50 143 ARG A N 1
ATOM 1156 C CA . ARG A 1 143 ? 6.056 -9.820 -8.737 1.00 77.50 143 ARG A CA 1
ATOM 1157 C C . ARG A 1 143 ? 5.984 -9.726 -7.214 1.00 77.50 143 ARG A C 1
ATOM 1159 O O . ARG A 1 143 ? 5.535 -10.658 -6.562 1.00 77.50 143 ARG A O 1
ATOM 1166 N N . CYS A 1 144 ? 6.362 -8.583 -6.644 1.00 72.00 144 CYS A N 1
ATOM 1167 C CA . CYS A 1 144 ? 6.230 -8.346 -5.211 1.00 72.00 144 CYS A CA 1
ATOM 1168 C C . CYS A 1 144 ? 4.781 -8.489 -4.742 1.00 72.00 144 CYS A C 1
ATOM 1170 O O . CYS A 1 144 ? 4.550 -9.024 -3.664 1.00 72.00 144 CYS A O 1
ATOM 1172 N N . MET A 1 145 ? 3.825 -8.032 -5.546 1.00 70.50 145 MET A N 1
ATOM 1173 C CA . MET A 1 145 ? 2.405 -8.129 -5.237 1.00 70.50 145 MET A CA 1
ATOM 1174 C C . MET A 1 145 ? 1.900 -9.576 -5.309 1.00 70.50 145 MET A C 1
ATOM 1176 O O . MET A 1 145 ? 1.203 -10.019 -4.399 1.00 70.50 145 MET A O 1
ATOM 1180 N N . GLU A 1 146 ? 2.291 -10.328 -6.343 1.00 76.75 146 GLU A N 1
ATOM 1181 C CA . GLU A 1 146 ? 1.997 -11.763 -6.476 1.00 76.75 146 GLU A CA 1
ATOM 1182 C C . GLU A 1 146 ? 2.554 -12.561 -5.293 1.00 76.75 146 GLU A C 1
ATOM 1184 O O . GLU A 1 146 ? 1.820 -13.333 -4.674 1.00 76.75 146 GLU A O 1
ATOM 1189 N N . ASP A 1 147 ? 3.810 -12.302 -4.925 1.00 75.19 147 ASP A N 1
ATOM 1190 C CA . ASP A 1 147 ? 4.459 -12.927 -3.777 1.00 75.19 147 ASP A CA 1
ATOM 1191 C C . ASP A 1 147 ? 3.705 -12.586 -2.474 1.00 75.19 147 ASP A C 1
ATOM 1193 O O . ASP A 1 147 ? 3.414 -13.475 -1.674 1.00 75.19 147 ASP A O 1
ATOM 1197 N N . SER A 1 148 ? 3.331 -11.317 -2.244 1.00 63.69 148 SER A N 1
ATOM 1198 C CA . SER A 1 148 ? 2.515 -10.925 -1.077 1.00 63.69 148 SER A CA 1
ATOM 1199 C C . SER A 1 148 ? 1.178 -11.673 -1.027 1.00 63.69 148 SER A C 1
ATOM 1201 O O . SER A 1 148 ? 0.744 -12.075 0.054 1.00 63.69 148 SER A O 1
ATOM 1203 N N . PHE A 1 149 ? 0.530 -11.898 -2.174 1.00 66.12 149 PHE A N 1
ATOM 1204 C CA . PHE A 1 149 ? -0.717 -12.661 -2.234 1.00 66.12 149 PHE A CA 1
ATOM 1205 C C . PHE A 1 149 ? -0.518 -14.157 -1.970 1.00 66.12 149 PHE A C 1
ATOM 1207 O O . PHE A 1 149 ? -1.376 -14.755 -1.319 1.00 66.12 149 PHE A O 1
ATOM 1214 N N . SER A 1 150 ? 0.580 -14.769 -2.431 1.00 69.00 150 SER A N 1
ATOM 1215 C CA . SER A 1 150 ? 0.876 -16.173 -2.112 1.00 69.00 150 SER A CA 1
ATOM 1216 C C . SER A 1 150 ? 1.173 -16.370 -0.627 1.00 69.00 150 SER A C 1
ATOM 1218 O O . SER A 1 150 ? 0.633 -17.299 -0.032 1.00 69.00 150 SER A O 1
ATOM 1220 N N . TYR A 1 151 ? 1.927 -15.457 -0.004 1.00 63.91 151 TYR A N 1
ATOM 1221 C CA . TYR A 1 151 ? 2.207 -15.505 1.438 1.00 63.91 151 TYR A CA 1
ATOM 1222 C C . TYR A 1 151 ? 0.960 -15.296 2.307 1.00 63.91 151 TYR A C 1
ATOM 1224 O O . TYR A 1 151 ? 0.930 -15.753 3.440 1.00 63.91 151 TYR A O 1
ATOM 1232 N N . ALA A 1 152 ? -0.068 -14.608 1.806 1.00 52.19 152 ALA A N 1
ATOM 1233 C CA . ALA A 1 152 ? -1.322 -14.406 2.534 1.00 52.19 152 ALA A CA 1
ATOM 1234 C C . ALA A 1 152 ? -2.289 -15.606 2.455 1.00 52.19 152 ALA A C 1
ATOM 1236 O O . ALA A 1 152 ? -3.354 -15.567 3.076 1.00 52.19 152 ALA A O 1
ATOM 1237 N N . LYS A 1 153 ? -1.970 -16.621 1.638 1.00 51.09 153 LYS A N 1
ATOM 1238 C CA . LYS A 1 153 ? -2.804 -17.809 1.394 1.00 51.09 153 LYS A CA 1
ATOM 1239 C C . LYS A 1 153 ? -2.367 -19.041 2.201 1.00 51.09 153 LYS A C 1
ATOM 1241 O O . LYS A 1 153 ? -3.183 -19.951 2.338 1.00 51.09 153 LYS A O 1
ATOM 1246 N N . GLU A 1 154 ? -1.121 -19.063 2.679 1.00 41.78 154 GLU A N 1
ATOM 1247 C CA . GLU A 1 154 ? -0.602 -19.998 3.697 1.00 41.78 154 GLU A CA 1
ATOM 1248 C C . GLU A 1 154 ? -0.915 -19.496 5.114 1.00 41.78 154 GLU A C 1
ATOM 1250 O O . GLU A 1 154 ? -1.202 -20.355 5.978 1.00 41.78 154 GLU A O 1
#

InterPro domains:
  IPR012337 Ribonuclease H-like superfamily [SSF53098] (21-101)
  IPR036397 Ribonuclease H superfamily [G3DSA:3.30.420.10] (8-139)

pLDDT: mean 70.3, std 14.53, range [27.5, 90.06]